Protein AF-A0A5D2RY63-F1 (afdb_monomer)

Secondary structure (DSSP, 8-state):
---EEEETTTEEEEEEEEEEEEEEEEEEEEEPPPPP----S-SS----SS-----TTPPPPEEEEEEEEEEEEEEEEE--GGGGGGGGSSS-----

Nearest PDB structures (foldseek):
  1uun-assembly1_A  TM=2.633E-01  e=4.352E+00  Mycolicibacterium smegmatis
  8rfj-assembly1_F  TM=2.418E-01  e=6.361E+00  Ectopseudomonas oleovorans
  8wjr-assembly1_A  TM=1.664E-01  e=2.463E+00  Salmonella enterica subsp. enterica serovar Typhimurium str. LT2
  8zds-assembly1_E  TM=1.774E-01  e=5.605E+00  Salmonella enterica subsp. enterica serovar Typhimurium

pLDDT: mean 75.54, std 19.12, range [43.06, 96.31]

Sequence (96 aa):
MNPILIIDKKVKLIGEYEETIGTCFVFSEDEASPVVHEETGPSEANLFSGKYILDPNQAPRKQVKPVARLQKILKFRLLLDEDVQVETNSQNNSIL

Organism: Gossypium mustelinum (NCBI:txid34275)

Structure (mmCIF, N/CA/C/O backbone):
data_AF-A0A5D2RY63-F1
#
_entry.id   AF-A0A5D2RY63-F1
#
loop_
_atom_site.group_PDB
_atom_site.id
_atom_site.type_symbol
_atom_site.label_atom_id
_atom_site.label_alt_id
_atom_site.label_comp_id
_atom_site.label_asym_id
_atom_site.label_entity_id
_atom_site.label_seq_id
_atom_site.pdbx_PDB_ins_code
_atom_site.Cartn_x
_atom_site.Cartn_y
_atom_site.Cartn_z
_atom_site.occupancy
_atom_site.B_iso_or_equiv
_atom_site.auth_seq_id
_atom_site.auth_comp_id
_atom_site.auth_asym_id
_atom_site.auth_atom_id
_atom_site.pdbx_PDB_model_num
ATOM 1 N N . MET A 1 1 ? -1.876 9.707 16.976 1.00 82.12 1 MET A N 1
ATOM 2 C CA . MET A 1 1 ? -3.261 9.491 16.510 1.00 82.12 1 MET A CA 1
ATOM 3 C C . MET A 1 1 ? -3.231 8.336 15.530 1.00 82.12 1 MET A C 1
ATOM 5 O O . MET A 1 1 ? -2.421 8.383 14.609 1.00 82.12 1 MET A O 1
ATOM 9 N N . ASN A 1 2 ? -4.051 7.312 15.758 1.00 92.81 2 ASN A N 1
ATOM 10 C CA . ASN A 1 2 ? -4.079 6.098 14.944 1.00 92.81 2 ASN A CA 1
ATOM 11 C C . ASN A 1 2 ? -5.160 6.233 13.860 1.00 92.81 2 ASN A C 1
ATOM 13 O O . ASN A 1 2 ? -6.313 6.502 14.203 1.00 92.81 2 ASN A O 1
ATOM 17 N N . PRO A 1 3 ? -4.828 6.122 12.561 1.00 95.44 3 PRO A N 1
ATOM 18 C CA . PRO A 1 3 ? -5.824 6.263 11.504 1.00 95.44 3 PRO A CA 1
ATOM 19 C C . PRO A 1 3 ? -6.813 5.094 11.514 1.00 95.44 3 PRO A C 1
ATOM 21 O O . PRO A 1 3 ? -6.434 3.946 11.739 1.00 95.44 3 PRO A O 1
ATOM 24 N N . ILE A 1 4 ? -8.076 5.383 11.199 1.00 94.75 4 ILE A N 1
ATOM 25 C CA . ILE A 1 4 ? -9.119 4.369 11.024 1.00 94.75 4 ILE A CA 1
ATOM 26 C C . ILE A 1 4 ? -9.401 4.189 9.534 1.00 94.75 4 ILE A C 1
ATOM 28 O O . ILE A 1 4 ? -9.747 5.146 8.841 1.00 94.75 4 ILE A O 1
ATOM 32 N N . LEU A 1 5 ? -9.280 2.956 9.045 1.00 96.00 5 LEU A N 1
ATOM 33 C CA . LEU A 1 5 ? -9.660 2.574 7.687 1.00 96.00 5 LEU A CA 1
ATOM 34 C C . LEU A 1 5 ? -11.014 1.864 7.722 1.00 96.00 5 LEU A C 1
ATOM 36 O O . LEU A 1 5 ? -11.200 0.903 8.466 1.00 96.00 5 LEU A O 1
ATOM 40 N N . ILE A 1 6 ? -11.959 2.334 6.907 1.00 95.69 6 ILE A N 1
ATOM 41 C CA . ILE A 1 6 ? -13.300 1.755 6.794 1.00 95.69 6 ILE A CA 1
ATOM 42 C C . ILE A 1 6 ? -13.479 1.199 5.381 1.00 95.69 6 ILE A C 1
ATOM 44 O O . ILE A 1 6 ? -13.489 1.960 4.415 1.00 95.69 6 ILE A O 1
ATOM 48 N N . ILE A 1 7 ? -13.652 -0.118 5.260 1.00 96.31 7 ILE A N 1
ATOM 49 C CA . ILE A 1 7 ? -13.847 -0.814 3.980 1.00 96.31 7 ILE A CA 1
ATOM 50 C C . ILE A 1 7 ? -15.314 -1.226 3.855 1.00 96.31 7 ILE A C 1
ATOM 52 O O . ILE A 1 7 ? -15.875 -1.855 4.757 1.00 96.31 7 ILE A O 1
ATOM 56 N N . ASP A 1 8 ? -15.944 -0.837 2.742 1.00 96.06 8 ASP A N 1
ATOM 57 C CA . AS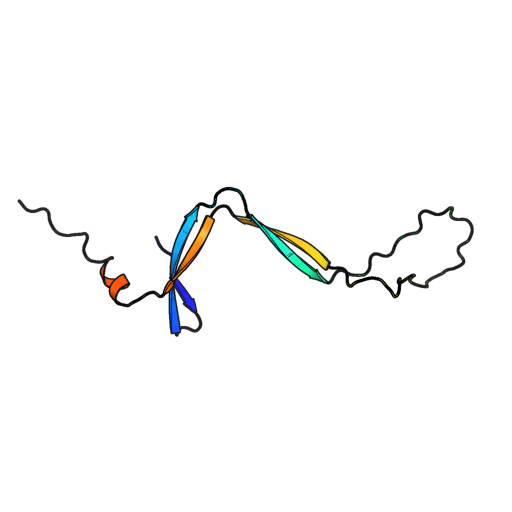P A 1 8 ? -17.352 -1.133 2.419 1.00 96.06 8 ASP A CA 1
ATOM 58 C C . ASP A 1 8 ? -18.346 -0.782 3.551 1.00 96.06 8 ASP A C 1
ATOM 60 O O . ASP A 1 8 ? -19.382 -1.416 3.716 1.00 96.06 8 ASP A O 1
ATOM 64 N N . LYS A 1 9 ? -18.014 0.202 4.405 1.00 93.31 9 LYS A N 1
ATOM 65 C CA . LYS A 1 9 ? -18.783 0.585 5.615 1.00 93.31 9 LYS A CA 1
ATOM 66 C C . LYS A 1 9 ? -19.019 -0.550 6.631 1.00 93.31 9 LYS A C 1
ATOM 68 O O . LYS A 1 9 ? -19.755 -0.344 7.592 1.00 93.31 9 LYS A O 1
ATOM 73 N N . LYS A 1 10 ? -18.401 -1.718 6.444 1.00 92.81 10 LYS A N 1
ATOM 74 C CA . LYS A 1 10 ? -18.614 -2.927 7.257 1.00 92.81 10 LYS A CA 1
ATOM 75 C C . LYS A 1 10 ? -17.403 -3.275 8.105 1.00 92.81 10 LYS A C 1
ATOM 77 O O . LYS A 1 10 ? -17.561 -3.661 9.255 1.00 92.81 10 LYS A O 1
ATOM 82 N N . VAL A 1 11 ? -16.202 -3.132 7.549 1.00 94.06 11 VAL A N 1
ATOM 83 C CA . VAL A 1 11 ? -14.957 -3.493 8.235 1.00 94.06 11 VAL A CA 1
ATOM 84 C C . VAL A 1 11 ? -14.258 -2.220 8.682 1.00 94.06 11 VAL A C 1
ATOM 86 O O . VAL A 1 11 ? -13.942 -1.368 7.851 1.00 94.06 11 VAL A O 1
ATOM 89 N N . LYS A 1 12 ? -14.017 -2.095 9.989 1.00 95.62 12 LYS A N 1
ATOM 90 C CA . LYS A 1 12 ? -13.208 -1.023 10.575 1.00 95.62 12 LYS A CA 1
ATOM 91 C C . LYS A 1 12 ? -11.867 -1.589 11.018 1.00 95.62 12 LYS A C 1
ATOM 93 O O . LYS A 1 12 ? -11.817 -2.586 11.732 1.00 95.62 12 LYS A O 1
ATOM 98 N N . LEU A 1 13 ? -10.789 -0.944 10.601 1.00 96.12 13 LEU A N 1
ATOM 99 C CA . LEU A 1 13 ? -9.426 -1.292 10.974 1.00 96.12 13 LEU A CA 1
ATOM 100 C C . LEU A 1 13 ? -8.775 -0.093 11.654 1.00 96.12 13 LEU A C 1
ATOM 102 O O . LEU A 1 13 ? -8.950 1.037 11.197 1.00 96.12 13 LEU A O 1
ATOM 106 N N . ILE A 1 14 ? -7.998 -0.344 12.701 1.00 96.06 14 ILE A N 1
ATOM 107 C CA . ILE A 1 14 ? -7.145 0.663 13.330 1.00 96.06 14 ILE A CA 1
ATOM 108 C C . ILE A 1 14 ? -5.711 0.466 12.861 1.00 96.0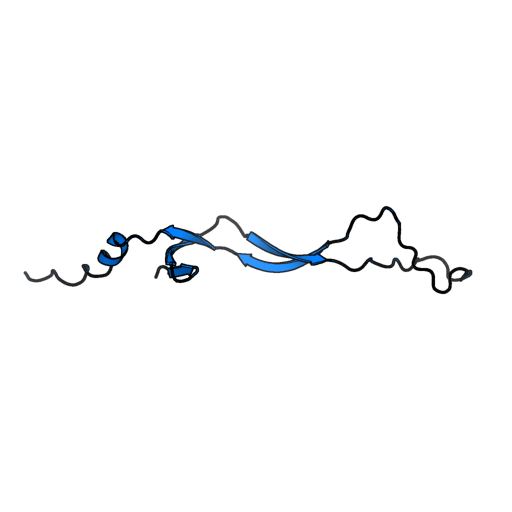6 14 ILE A C 1
ATOM 110 O O . ILE A 1 14 ? -5.184 -0.649 12.868 1.00 96.06 14 ILE A O 1
ATOM 114 N N . GLY A 1 15 ? -5.122 1.552 12.376 1.00 96.12 15 GLY A N 1
ATOM 115 C CA . GLY A 1 15 ? -3.768 1.596 11.861 1.00 96.12 15 GLY A CA 1
ATOM 116 C C . GLY A 1 15 ? -2.778 2.098 12.903 1.00 96.12 15 GLY A C 1
ATOM 117 O O . GLY A 1 15 ? -3.065 3.038 13.639 1.00 96.12 15 GLY A O 1
ATOM 118 N N . GLU A 1 16 ? -1.585 1.524 12.910 1.00 95.38 16 GLU A N 1
ATOM 119 C CA . GLU A 1 16 ? -0.437 1.997 13.674 1.00 95.38 16 GLU A CA 1
ATOM 120 C C . GLU A 1 16 ? 0.755 2.188 12.734 1.00 95.38 16 GLU A C 1
ATOM 122 O O . GLU A 1 16 ? 1.064 1.322 11.909 1.00 95.38 16 GLU A O 1
ATOM 127 N N . TYR A 1 17 ? 1.393 3.357 12.814 1.00 93.69 17 TYR A N 1
ATOM 128 C CA . TYR A 1 17 ? 2.585 3.637 12.023 1.00 93.69 17 TYR A CA 1
ATOM 129 C C . TYR A 1 17 ? 3.811 3.012 12.681 1.00 93.69 17 TYR A C 1
ATOM 131 O O . TYR A 1 17 ? 4.123 3.324 13.825 1.00 93.69 17 TYR A O 1
ATOM 139 N N . GLU A 1 18 ? 4.553 2.218 11.918 1.00 92.94 18 GLU A N 1
ATOM 140 C CA . GLU A 1 18 ? 5.815 1.617 12.341 1.00 92.94 18 GLU A CA 1
ATOM 141 C C . GLU A 1 18 ? 6.954 2.116 11.450 1.00 92.94 18 GLU A C 1
ATOM 143 O O . GLU A 1 18 ? 6.841 2.127 10.219 1.00 92.94 18 GLU A O 1
ATOM 148 N N . GLU A 1 19 ? 8.046 2.557 12.074 1.00 92.31 19 GLU A N 1
ATOM 149 C CA . GLU A 1 19 ? 9.255 2.968 11.360 1.00 92.31 19 GLU A CA 1
ATOM 150 C C . GLU A 1 19 ? 9.932 1.745 10.738 1.00 92.31 19 GLU A C 1
ATOM 152 O O . GLU A 1 19 ? 10.096 0.711 11.385 1.00 92.31 19 GLU A O 1
ATOM 157 N N . THR A 1 20 ? 10.344 1.860 9.479 1.00 89.94 20 THR A N 1
ATOM 158 C CA . THR A 1 20 ? 11.062 0.784 8.792 1.00 89.94 20 THR A CA 1
ATOM 159 C C . THR A 1 20 ? 12.565 0.990 8.875 1.00 89.94 20 THR A C 1
ATOM 161 O O . THR A 1 20 ? 13.067 2.111 8.793 1.00 89.94 20 THR A O 1
ATOM 164 N N . ILE A 1 21 ? 13.313 -0.108 8.985 1.00 93.19 21 ILE A N 1
ATOM 165 C CA . ILE A 1 21 ? 14.760 -0.062 8.782 1.00 93.19 21 ILE A CA 1
ATOM 166 C C . ILE A 1 21 ? 15.014 0.005 7.275 1.00 93.19 21 ILE A C 1
ATOM 168 O O . ILE A 1 21 ? 14.718 -0.936 6.539 1.00 93.19 21 ILE A O 1
ATOM 172 N N . GLY A 1 22 ? 15.586 1.120 6.825 1.00 91.31 22 GLY A N 1
ATOM 173 C CA . GLY A 1 22 ? 15.942 1.344 5.428 1.00 91.31 22 GLY A CA 1
ATOM 174 C C . GLY A 1 22 ? 14.958 2.254 4.697 1.00 91.31 22 GLY A C 1
ATOM 175 O O . GLY A 1 22 ? 14.438 3.225 5.240 1.00 91.31 22 GLY A O 1
ATOM 176 N N . THR A 1 23 ? 14.789 2.029 3.400 1.00 91.81 23 THR A N 1
ATOM 177 C CA . THR A 1 23 ? 13.913 2.840 2.553 1.00 91.81 23 THR A CA 1
ATOM 178 C C . THR A 1 23 ? 13.282 1.939 1.505 1.00 91.81 23 THR A C 1
ATOM 180 O O . THR A 1 23 ? 13.992 1.270 0.758 1.00 91.81 23 THR A O 1
ATOM 183 N N . CYS A 1 24 ? 11.953 1.956 1.424 1.00 92.06 24 CYS A N 1
ATOM 184 C CA . CYS A 1 24 ? 11.221 1.247 0.383 1.00 92.06 24 CYS A CA 1
ATOM 185 C C . CYS A 1 24 ? 10.957 2.188 -0.798 1.00 92.06 24 CYS A C 1
ATOM 187 O O . CYS A 1 24 ? 10.379 3.262 -0.622 1.00 92.06 24 CYS A O 1
ATOM 189 N N . PHE A 1 25 ? 11.352 1.781 -2.004 1.00 94.06 25 PHE A N 1
ATOM 190 C CA . PHE A 1 25 ? 11.019 2.479 -3.245 1.00 94.06 25 PHE A CA 1
ATOM 191 C C . PHE A 1 25 ? 9.870 1.751 -3.935 1.00 94.06 25 PHE A C 1
ATOM 193 O O . PHE A 1 25 ? 9.956 0.553 -4.190 1.00 94.06 25 PHE A O 1
ATOM 200 N N . VAL A 1 26 ? 8.790 2.474 -4.213 1.00 94.50 26 VAL A N 1
ATOM 201 C CA . VAL A 1 26 ? 7.587 1.930 -4.847 1.00 94.50 26 VAL A CA 1
ATOM 202 C C . VAL A 1 26 ? 7.559 2.379 -6.298 1.00 94.50 26 VAL A C 1
ATOM 204 O O . VAL A 1 26 ? 7.708 3.571 -6.576 1.00 94.50 26 VAL A O 1
ATOM 207 N N . PHE A 1 27 ? 7.336 1.433 -7.204 1.00 95.00 27 PHE A N 1
ATOM 208 C CA . PHE A 1 27 ? 7.196 1.677 -8.633 1.00 95.00 27 PHE A CA 1
ATOM 209 C C . PHE A 1 27 ? 5.844 1.147 -9.114 1.00 95.00 27 PHE A C 1
ATOM 211 O O . PHE A 1 27 ? 5.408 0.088 -8.663 1.00 95.00 27 PHE A O 1
ATOM 218 N N . SER A 1 28 ? 5.186 1.873 -10.015 1.00 94.12 28 SER A N 1
ATOM 219 C CA . SER A 1 28 ? 4.031 1.373 -10.759 1.00 94.12 28 SER A CA 1
ATOM 220 C C . SER A 1 28 ? 4.506 0.726 -12.047 1.00 94.12 28 SER A C 1
ATOM 222 O O . SER A 1 28 ? 5.524 1.132 -12.605 1.00 94.12 28 SER A O 1
ATOM 224 N N . GLU A 1 29 ? 3.757 -0.257 -12.522 1.00 91.94 29 GLU A N 1
ATOM 225 C CA . GLU A 1 29 ? 4.027 -0.972 -13.760 1.00 91.94 29 GLU A CA 1
ATOM 226 C C . GLU A 1 29 ? 2.977 -0.588 -14.804 1.00 91.94 29 GLU A C 1
ATOM 228 O O . GLU A 1 29 ? 1.784 -0.656 -14.519 1.00 91.94 29 GLU A O 1
ATOM 233 N N . ASP A 1 30 ? 3.433 -0.201 -15.992 1.00 86.69 30 ASP A N 1
ATOM 234 C CA . ASP A 1 30 ? 2.604 0.076 -17.160 1.00 86.69 30 ASP A CA 1
ATOM 235 C C . ASP A 1 30 ? 3.068 -0.794 -18.341 1.00 86.69 30 ASP A C 1
ATOM 237 O O . ASP A 1 30 ? 4.261 -1.090 -18.496 1.00 86.69 30 ASP A O 1
ATOM 241 N N . GLU A 1 31 ? 2.134 -1.154 -19.222 1.00 80.81 31 GLU A N 1
ATOM 242 C CA . GLU A 1 31 ? 2.461 -1.786 -20.502 1.00 80.81 31 GLU A CA 1
ATOM 243 C C . GLU A 1 31 ? 3.274 -0.810 -21.361 1.00 80.81 31 GLU A C 1
ATOM 245 O O . GLU A 1 31 ? 2.847 0.317 -21.634 1.00 80.81 31 GLU A O 1
ATOM 250 N N . ALA A 1 32 ? 4.466 -1.226 -21.785 1.00 73.31 32 ALA A N 1
ATOM 251 C CA . ALA A 1 32 ? 5.326 -0.389 -22.606 1.00 73.31 32 ALA A CA 1
ATOM 252 C C . ALA A 1 32 ? 5.087 -0.666 -24.088 1.00 73.31 32 ALA A C 1
ATOM 254 O O . ALA A 1 32 ? 5.047 -1.812 -24.539 1.00 73.31 32 ALA A O 1
ATOM 255 N N . SER A 1 33 ? 4.999 0.407 -24.874 1.00 68.88 33 SER A N 1
ATOM 256 C CA . SER A 1 33 ? 5.018 0.289 -26.330 1.00 68.88 33 SER A CA 1
ATOM 257 C C . SER A 1 33 ? 6.337 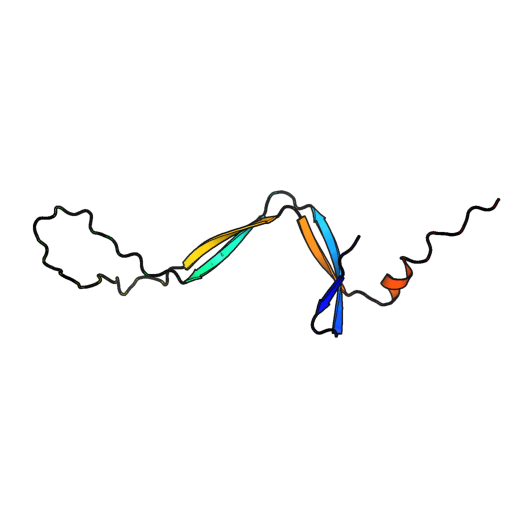-0.350 -26.791 1.00 68.88 33 SER A C 1
ATOM 259 O O . SER A 1 33 ? 7.382 -0.117 -26.172 1.00 68.88 33 SER A O 1
ATOM 261 N N . PRO A 1 34 ? 6.337 -1.134 -27.882 1.00 61.88 34 PRO A N 1
ATOM 262 C CA . PRO A 1 34 ? 7.565 -1.696 -28.418 1.00 61.88 34 PRO A CA 1
ATOM 263 C C . PRO A 1 34 ? 8.575 -0.584 -28.760 1.00 61.88 34 PRO A C 1
ATOM 265 O O . PRO A 1 34 ? 8.288 0.267 -29.596 1.00 61.88 34 PRO A O 1
ATOM 268 N N . VAL A 1 35 ? 9.761 -0.575 -28.133 1.00 61.91 35 VAL A N 1
ATOM 269 C CA . VAL A 1 35 ? 10.899 0.255 -28.571 1.00 61.91 35 VAL A CA 1
ATOM 270 C C . VAL A 1 35 ? 11.251 -0.127 -30.003 1.00 61.91 35 VAL A C 1
ATOM 272 O O . VAL A 1 35 ? 11.640 -1.269 -30.273 1.00 61.91 35 VAL A O 1
ATOM 275 N N . VAL A 1 36 ? 11.096 0.840 -30.898 1.00 59.16 36 VAL A N 1
ATOM 276 C CA . VAL A 1 36 ? 11.635 0.807 -32.252 1.00 59.16 36 VAL A CA 1
ATOM 277 C C . VAL A 1 36 ? 13.121 1.107 -32.118 1.00 59.16 36 VAL A C 1
ATOM 279 O O . VAL A 1 36 ? 13.496 2.172 -31.633 1.00 59.16 36 VAL A O 1
ATOM 282 N N . HIS A 1 37 ? 13.968 0.149 -32.474 1.00 57.25 37 HIS A N 1
ATOM 283 C CA . HIS A 1 37 ? 15.385 0.435 -32.634 1.00 57.25 37 HIS A CA 1
ATOM 284 C C . HIS A 1 37 ? 15.535 1.237 -33.929 1.00 57.25 37 HIS A C 1
ATOM 286 O O . HIS A 1 37 ? 15.259 0.708 -35.004 1.00 57.25 37 HIS A O 1
ATOM 292 N N . GLU A 1 38 ? 15.933 2.507 -33.839 1.00 56.50 38 GLU A N 1
ATOM 293 C CA . GLU A 1 38 ? 16.578 3.152 -34.982 1.00 56.50 38 GLU A CA 1
ATOM 294 C C . GLU A 1 38 ? 17.923 2.448 -35.167 1.00 56.50 38 GLU A C 1
ATOM 296 O O . GLU A 1 38 ? 18.753 2.427 -34.255 1.00 56.50 38 GLU A O 1
ATOM 301 N N . GLU A 1 39 ? 18.112 1.785 -36.308 1.00 51.94 39 GLU A N 1
ATOM 302 C CA . GLU A 1 39 ? 19.413 1.220 -36.648 1.00 51.94 39 GLU A CA 1
ATOM 303 C C . GLU A 1 39 ? 20.430 2.356 -36.764 1.00 51.94 39 GLU A C 1
ATOM 305 O O . GLU A 1 39 ? 20.383 3.164 -37.689 1.00 51.94 39 GLU A O 1
ATOM 310 N N . THR A 1 40 ? 21.408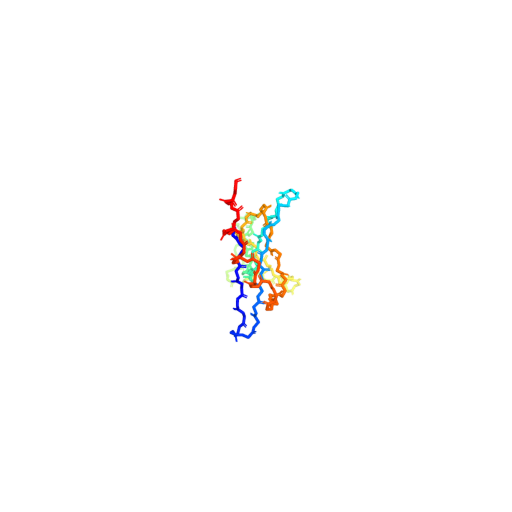 2.385 -35.861 1.00 54.69 40 THR A N 1
ATOM 311 C CA . THR A 1 40 ? 22.647 3.138 -36.067 1.00 54.69 40 THR A CA 1
ATOM 312 C C . THR A 1 40 ? 23.531 2.361 -37.052 1.00 54.69 40 THR A C 1
ATOM 314 O O . THR A 1 40 ? 24.545 1.779 -36.673 1.00 54.69 40 THR A O 1
ATOM 317 N N . GLY A 1 41 ? 23.113 2.298 -38.317 1.00 59.38 41 GLY A N 1
ATOM 318 C CA . GLY A 1 41 ? 23.879 1.766 -39.447 1.00 59.38 41 GLY A CA 1
ATOM 319 C C . GLY A 1 41 ? 24.108 2.853 -40.508 1.00 59.38 41 GLY A C 1
ATOM 320 O O . GLY A 1 41 ? 23.317 3.794 -40.586 1.00 59.38 41 GLY A O 1
ATOM 321 N N . PRO A 1 42 ? 25.191 2.793 -41.309 1.00 53.94 42 PRO A N 1
ATOM 322 C CA . PRO A 1 42 ? 25.495 3.834 -42.287 1.00 53.94 42 PRO A CA 1
ATOM 323 C C . PRO A 1 42 ? 24.347 3.987 -43.297 1.00 53.94 42 PRO A C 1
ATOM 325 O O . PRO A 1 42 ? 23.897 3.020 -43.903 1.00 53.94 42 PRO A O 1
ATOM 328 N N . SER A 1 43 ? 23.897 5.234 -43.453 1.00 55.69 43 SER A N 1
ATOM 329 C CA . SER A 1 43 ? 22.660 5.706 -44.101 1.00 55.69 43 SER A CA 1
ATOM 330 C C . SER A 1 43 ? 22.485 5.386 -45.603 1.00 55.69 43 SER A C 1
ATOM 332 O O . SER A 1 43 ? 21.587 5.934 -46.246 1.00 55.69 43 SER A O 1
ATOM 334 N N . GLU A 1 44 ? 23.296 4.523 -46.206 1.00 55.56 44 GLU A N 1
ATOM 335 C CA . GLU A 1 44 ? 23.344 4.340 -47.663 1.00 55.56 44 GLU A CA 1
ATOM 336 C C . GLU A 1 44 ? 22.765 2.996 -48.132 1.00 55.56 44 GLU A C 1
ATOM 338 O O . GLU A 1 44 ? 23.350 2.318 -48.965 1.00 55.56 44 GLU A O 1
ATOM 343 N N . ALA A 1 45 ? 21.598 2.602 -47.612 1.00 51.22 45 ALA A N 1
ATOM 344 C CA . ALA A 1 45 ? 20.652 1.711 -48.302 1.00 51.22 45 ALA A CA 1
ATOM 345 C C . ALA A 1 45 ? 19.318 1.651 -47.537 1.00 51.22 45 ALA A C 1
ATOM 347 O O . ALA A 1 45 ? 19.032 0.700 -46.813 1.00 51.22 45 ALA A O 1
ATOM 348 N N . ASN A 1 46 ? 18.463 2.662 -47.709 1.00 50.56 46 ASN A N 1
ATOM 349 C CA . ASN A 1 46 ? 17.067 2.595 -47.269 1.00 50.56 46 ASN A CA 1
ATOM 350 C C . ASN A 1 46 ? 16.297 1.550 -48.106 1.00 50.56 46 ASN A C 1
ATOM 352 O O . ASN A 1 46 ? 15.646 1.910 -49.084 1.00 50.56 46 ASN A O 1
ATOM 356 N N . LEU A 1 47 ? 16.361 0.261 -47.747 1.00 49.66 47 LEU A N 1
ATOM 357 C CA . LEU A 1 47 ? 15.518 -0.781 -48.363 1.00 49.66 47 LEU A CA 1
ATOM 358 C C . LEU A 1 47 ? 14.207 -1.033 -47.596 1.00 49.66 47 LEU A C 1
ATOM 360 O O . LEU A 1 47 ? 13.327 -1.735 -48.085 1.00 49.66 47 LEU A O 1
ATOM 364 N N . PHE A 1 48 ? 14.019 -0.427 -46.424 1.00 47.12 48 PHE A N 1
ATOM 365 C CA . PHE A 1 48 ? 12.833 -0.666 -45.600 1.00 47.12 48 PHE A CA 1
ATOM 366 C C . PHE A 1 48 ? 12.124 0.635 -45.242 1.00 47.12 48 PHE A C 1
ATOM 368 O O . PHE A 1 48 ? 12.005 1.021 -44.083 1.00 47.12 48 PHE A O 1
ATOM 375 N N . SER A 1 49 ? 11.583 1.298 -46.265 1.00 47.56 49 SER A N 1
ATOM 376 C CA . SER A 1 49 ? 10.536 2.297 -46.079 1.00 47.56 49 SER A CA 1
ATOM 377 C C . SER A 1 49 ? 9.310 1.637 -45.427 1.00 47.56 49 SER A C 1
ATOM 379 O O . SER A 1 49 ? 8.486 1.018 -46.102 1.00 47.56 49 SER A O 1
ATOM 381 N N . GLY A 1 50 ? 9.192 1.753 -44.104 1.00 50.19 50 GLY A N 1
ATOM 382 C CA . GLY A 1 50 ? 7.919 1.601 -43.395 1.00 50.19 50 GLY A CA 1
ATOM 383 C C . GLY A 1 50 ? 7.547 0.210 -42.876 1.00 50.19 50 GLY A C 1
ATOM 384 O O . GLY A 1 50 ? 6.382 0.0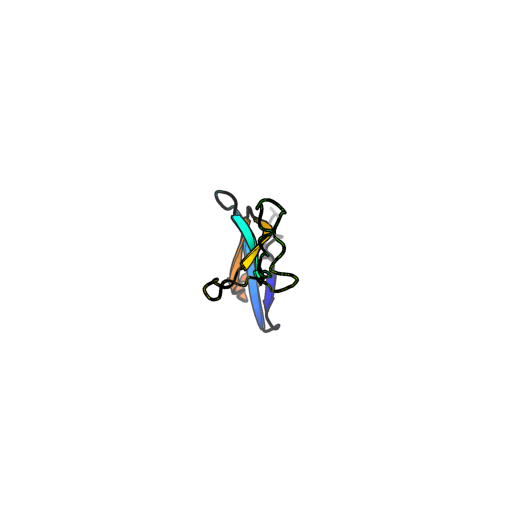07 -42.539 1.00 50.19 50 GLY A O 1
ATOM 385 N N . LYS A 1 51 ? 8.477 -0.748 -42.762 1.00 52.59 51 LYS A N 1
ATOM 386 C CA . LYS A 1 51 ? 8.178 -2.034 -42.107 1.00 52.59 51 LYS A CA 1
ATOM 387 C C . LYS A 1 51 ? 8.822 -2.095 -40.726 1.00 52.59 51 LYS A C 1
ATOM 389 O O . LYS A 1 51 ? 10.019 -2.315 -40.603 1.00 52.59 51 LYS A O 1
ATOM 394 N N . TYR A 1 52 ? 7.996 -1.888 -39.700 1.00 54.56 52 TYR A N 1
ATOM 395 C CA . TYR A 1 52 ? 8.326 -2.120 -38.295 1.00 54.56 52 TYR A CA 1
ATOM 396 C C . TYR A 1 52 ? 9.039 -3.471 -38.139 1.00 54.56 52 TYR A C 1
ATOM 398 O O . TYR A 1 52 ? 8.434 -4.518 -38.379 1.00 54.56 52 TYR A O 1
ATOM 406 N N . ILE A 1 53 ? 10.315 -3.459 -37.745 1.00 59.09 53 ILE A N 1
ATOM 407 C CA . ILE A 1 53 ? 11.046 -4.678 -37.382 1.00 59.09 53 ILE A CA 1
ATOM 408 C C . ILE A 1 53 ? 10.626 -5.026 -35.952 1.00 59.09 53 ILE A C 1
ATOM 410 O O . ILE A 1 53 ? 11.280 -4.670 -34.975 1.00 59.09 53 ILE A O 1
ATOM 414 N N . LEU A 1 54 ? 9.452 -5.639 -35.821 1.00 56.88 54 LEU A N 1
ATOM 415 C CA . LEU A 1 54 ? 9.022 -6.267 -34.578 1.00 56.88 54 LEU A CA 1
ATOM 416 C C . LEU A 1 54 ? 9.692 -7.640 -34.513 1.00 56.88 54 LEU A C 1
ATOM 418 O O . LEU A 1 54 ? 9.421 -8.485 -35.363 1.00 56.88 54 LEU A O 1
ATOM 422 N N . ASP A 1 55 ? 10.569 -7.858 -33.531 1.00 63.38 55 ASP A N 1
ATOM 423 C CA . ASP A 1 55 ? 11.058 -9.202 -33.222 1.00 63.38 55 ASP A CA 1
ATOM 424 C C . ASP A 1 55 ? 9.867 -10.046 -32.721 1.00 63.38 55 ASP A C 1
ATOM 426 O O . ASP A 1 55 ? 9.293 -9.721 -31.676 1.00 63.38 55 ASP A O 1
ATOM 430 N N . PRO A 1 56 ? 9.463 -11.115 -33.437 1.00 64.06 56 PRO A N 1
ATOM 431 C CA . PRO A 1 56 ? 8.334 -11.958 -33.043 1.00 64.06 56 PRO A CA 1
ATOM 432 C C . PRO A 1 56 ? 8.549 -12.670 -31.703 1.00 64.06 56 PRO A C 1
ATOM 434 O O . PRO A 1 56 ? 7.580 -13.109 -31.089 1.00 64.06 56 PRO A O 1
ATOM 437 N N . ASN A 1 57 ? 9.803 -12.798 -31.253 1.00 69.62 57 ASN A N 1
ATOM 438 C CA . ASN A 1 57 ? 10.167 -13.449 -29.994 1.00 69.62 57 ASN A CA 1
ATOM 439 C C . ASN A 1 57 ? 10.284 -12.463 -28.828 1.00 69.62 57 ASN A C 1
ATOM 441 O O . ASN A 1 57 ? 10.703 -12.840 -27.730 1.00 69.62 57 ASN A O 1
ATOM 445 N N . GLN A 1 58 ? 9.945 -11.193 -29.043 1.00 66.75 58 GLN A N 1
ATOM 446 C CA . GLN A 1 58 ? 10.098 -10.189 -28.014 1.00 66.75 58 GLN A CA 1
ATOM 447 C C . GLN A 1 58 ? 9.070 -10.380 -26.899 1.00 66.75 58 GLN A C 1
ATOM 449 O O . GLN A 1 58 ? 7.862 -10.263 -27.111 1.00 66.75 58 GLN A O 1
ATOM 454 N N . ALA A 1 59 ? 9.563 -10.641 -25.688 1.00 67.62 59 ALA A N 1
ATOM 455 C CA . ALA A 1 59 ? 8.720 -10.692 -24.505 1.00 67.62 59 ALA A CA 1
ATOM 456 C C . ALA A 1 59 ? 7.976 -9.352 -24.313 1.00 67.62 59 ALA A C 1
ATOM 458 O O . ALA A 1 59 ? 8.558 -8.291 -24.582 1.00 67.62 59 ALA A O 1
ATOM 459 N N . PRO A 1 60 ? 6.716 -9.375 -23.831 1.00 70.81 60 PRO A N 1
ATOM 460 C CA . PRO A 1 60 ? 5.979 -8.167 -23.481 1.00 70.81 60 PRO A CA 1
ATOM 461 C C . PRO A 1 60 ? 6.821 -7.272 -22.575 1.00 70.81 60 PRO A C 1
ATOM 463 O O . PRO A 1 60 ? 7.376 -7.715 -21.565 1.00 70.81 60 PRO A O 1
ATOM 466 N N . ARG A 1 61 ? 6.962 -6.012 -22.980 1.00 74.12 61 ARG A N 1
ATOM 467 C CA . ARG A 1 61 ? 7.826 -5.050 -22.306 1.00 74.12 61 ARG A CA 1
ATOM 468 C C . ARG A 1 61 ? 6.994 -4.305 -21.277 1.00 74.12 61 ARG A C 1
ATOM 470 O O . ARG A 1 61 ? 5.927 -3.794 -21.600 1.00 74.12 61 ARG A O 1
ATOM 477 N N . LYS A 1 62 ? 7.517 -4.187 -20.065 1.00 82.50 62 LYS A N 1
ATOM 478 C CA . LYS A 1 62 ? 6.890 -3.428 -18.982 1.00 82.50 62 LYS A CA 1
ATOM 479 C C . LYS A 1 62 ? 7.749 -2.211 -18.681 1.00 82.50 62 LYS A C 1
ATOM 481 O O . LYS A 1 62 ? 8.970 -2.330 -18.572 1.00 82.50 62 LYS A O 1
ATOM 486 N N . GLN A 1 63 ? 7.131 -1.039 -18.586 1.00 85.38 63 GLN A N 1
ATOM 487 C CA . GLN A 1 63 ? 7.794 0.173 -18.118 1.00 85.38 63 GLN A CA 1
ATOM 488 C C . GLN A 1 63 ? 7.394 0.386 -16.668 1.00 85.38 63 GLN A C 1
ATOM 490 O O . GLN A 1 63 ? 6.220 0.304 -16.322 1.00 85.38 63 GLN A O 1
ATOM 495 N N . VAL A 1 64 ? 8.375 0.687 -15.822 1.00 89.75 64 VAL A N 1
ATOM 496 C CA . VAL A 1 64 ? 8.113 1.041 -14.430 1.00 89.75 64 VAL A CA 1
ATOM 497 C C . VAL A 1 64 ? 8.301 2.537 -14.210 1.00 89.75 64 VAL A C 1
ATOM 499 O O . VAL A 1 64 ? 9.220 3.140 -14.768 1.00 89.75 64 VAL A O 1
ATOM 502 N N . LYS A 1 65 ? 7.434 3.148 -13.401 1.00 92.88 65 LYS A N 1
ATOM 503 C CA . LYS A 1 65 ? 7.511 4.567 -13.026 1.00 92.88 65 LYS A CA 1
ATOM 504 C C . LYS A 1 65 ? 7.649 4.695 -11.513 1.00 92.88 65 LYS A C 1
ATOM 506 O O . LYS A 1 65 ? 6.945 3.993 -10.790 1.00 92.88 65 LYS A O 1
ATOM 511 N N . PRO A 1 66 ? 8.541 5.558 -11.003 1.00 93.12 66 PRO A N 1
ATOM 512 C CA . PRO A 1 66 ? 8.655 5.771 -9.567 1.00 93.12 66 PRO A CA 1
ATOM 513 C C . PRO A 1 66 ? 7.374 6.422 -9.036 1.00 93.12 66 PRO A C 1
ATOM 515 O O . PRO A 1 66 ? 6.896 7.407 -9.591 1.00 93.12 66 PRO A O 1
ATOM 518 N N . VAL A 1 67 ? 6.835 5.874 -7.949 1.00 95.44 67 VAL A N 1
ATOM 519 C CA . VAL A 1 67 ? 5.605 6.355 -7.302 1.00 95.44 67 VAL A CA 1
ATOM 520 C C . VAL A 1 67 ? 5.930 7.044 -5.986 1.00 95.44 67 VAL A C 1
ATOM 522 O O . VAL A 1 67 ? 5.474 8.157 -5.739 1.00 95.44 67 VAL A O 1
ATOM 525 N N . ALA A 1 68 ? 6.711 6.389 -5.123 1.00 94.38 68 ALA A N 1
ATOM 526 C CA . ALA A 1 68 ? 6.969 6.893 -3.781 1.00 94.38 68 ALA A CA 1
ATOM 527 C C . ALA A 1 68 ? 8.248 6.324 -3.162 1.00 94.38 68 ALA A C 1
ATOM 529 O O . ALA A 1 68 ? 8.756 5.272 -3.554 1.00 94.38 68 ALA A O 1
ATOM 530 N N . ARG A 1 69 ? 8.716 7.017 -2.123 1.00 94.12 69 ARG A N 1
ATOM 531 C CA . ARG A 1 69 ? 9.750 6.566 -1.194 1.00 94.12 69 ARG A CA 1
ATOM 532 C C . ARG A 1 69 ? 9.138 6.499 0.205 1.00 94.12 69 ARG A C 1
ATOM 534 O O . ARG A 1 69 ? 8.703 7.523 0.722 1.00 94.12 69 ARG A O 1
ATOM 541 N N . LEU A 1 70 ? 9.102 5.317 0.810 1.00 91.56 70 LEU A N 1
ATOM 542 C CA . LEU A 1 70 ? 8.465 5.072 2.105 1.00 91.56 70 LEU A CA 1
ATOM 543 C C . LEU A 1 70 ? 9.515 4.795 3.186 1.00 91.56 70 LEU A C 1
ATOM 545 O O . LEU A 1 70 ? 10.485 4.071 2.953 1.00 91.56 70 LEU A O 1
ATOM 549 N N . GLN A 1 71 ? 9.292 5.379 4.362 1.00 90.62 71 GLN A N 1
ATOM 550 C CA . GLN A 1 71 ? 10.110 5.190 5.573 1.00 90.62 71 GLN A CA 1
ATOM 551 C C . GLN A 1 71 ? 9.298 4.597 6.732 1.00 90.62 71 GLN A C 1
ATOM 553 O O . GLN A 1 71 ? 9.853 3.980 7.634 1.00 90.62 71 GLN A O 1
ATOM 558 N N . LYS A 1 72 ? 7.969 4.708 6.664 1.00 91.06 72 LYS A N 1
ATOM 559 C CA . LYS A 1 72 ? 7.032 4.113 7.612 1.00 91.06 72 LYS A CA 1
ATOM 560 C C . LYS A 1 72 ? 6.072 3.199 6.879 1.00 91.06 72 LYS A C 1
ATOM 562 O O . LYS A 1 72 ? 5.706 3.469 5.733 1.00 91.06 72 LYS A O 1
ATOM 567 N N . ILE A 1 73 ? 5.628 2.164 7.571 1.00 91.75 73 ILE A N 1
ATOM 568 C CA . ILE A 1 73 ? 4.496 1.339 7.160 1.00 91.75 73 ILE A CA 1
ATOM 569 C C . ILE A 1 73 ? 3.321 1.609 8.086 1.00 91.75 73 ILE A C 1
ATOM 571 O O . ILE A 1 73 ? 3.503 1.955 9.250 1.00 91.75 73 ILE A O 1
ATOM 575 N N . LEU A 1 74 ? 2.112 1.463 7.555 1.00 94.50 74 LEU A N 1
ATOM 576 C CA . LEU A 1 74 ? 0.891 1.534 8.341 1.00 94.50 74 LEU A CA 1
ATOM 577 C C . LEU A 1 74 ? 0.350 0.114 8.512 1.00 94.50 74 LEU A C 1
ATOM 579 O O . LEU A 1 74 ? -0.119 -0.489 7.546 1.00 94.50 74 LEU A O 1
ATOM 583 N N . LYS A 1 75 ? 0.467 -0.436 9.722 1.00 95.19 75 LYS A N 1
ATOM 584 C CA . LYS A 1 75 ? -0.022 -1.777 10.059 1.00 95.19 75 LYS A CA 1
ATOM 585 C C . LYS A 1 75 ? -1.444 -1.682 10.573 1.00 95.19 75 LYS A C 1
ATOM 587 O O . LYS A 1 75 ? -1.717 -0.924 11.494 1.00 95.19 75 LYS A O 1
ATOM 592 N N . PHE A 1 76 ? -2.338 -2.465 9.987 1.00 96.31 76 PHE A N 1
ATOM 593 C CA . PHE A 1 76 ? -3.739 -2.485 10.376 1.00 96.31 76 PHE A CA 1
ATOM 594 C C . PHE A 1 76 ? -4.069 -3.734 11.180 1.00 96.31 76 PHE A C 1
ATOM 596 O O . PHE A 1 76 ? -3.658 -4.839 10.826 1.00 96.31 76 PHE A O 1
ATOM 603 N N . ARG A 1 77 ? -4.887 -3.553 12.213 1.00 95.00 77 ARG A N 1
ATOM 604 C CA . ARG A 1 77 ? -5.586 -4.632 12.916 1.00 95.00 77 ARG A CA 1
ATOM 605 C C . ARG A 1 77 ? -7.086 -4.355 12.924 1.00 95.00 77 ARG A C 1
ATOM 607 O O . ARG A 1 77 ? -7.504 -3.210 12.744 1.00 95.00 77 ARG A O 1
ATOM 614 N N . LEU A 1 78 ? -7.895 -5.397 13.117 1.00 95.00 78 LEU A N 1
ATOM 615 C CA . LEU A 1 78 ? -9.341 -5.232 13.265 1.00 95.00 78 LEU A CA 1
ATOM 616 C C . LEU A 1 78 ? -9.623 -4.348 14.482 1.00 95.00 78 LEU A C 1
ATOM 618 O O . LEU A 1 78 ? -9.035 -4.561 15.544 1.00 95.00 78 LEU A O 1
ATOM 622 N N . LEU A 1 79 ? -10.477 -3.343 14.299 1.00 93.56 79 LEU A N 1
ATOM 623 C CA . LEU A 1 79 ? -10.956 -2.521 15.400 1.00 93.56 79 LEU A CA 1
ATOM 624 C C . LEU A 1 79 ? -12.114 -3.266 16.070 1.00 93.56 79 LEU A C 1
ATOM 626 O O . LEU A 1 79 ? -13.143 -3.491 15.430 1.00 93.56 79 LEU A O 1
ATOM 630 N N . LEU A 1 80 ? -11.925 -3.660 17.327 1.00 88.12 80 LEU A N 1
ATOM 631 C CA . LEU A 1 80 ? -12.955 -4.298 18.144 1.00 88.12 80 LEU A CA 1
ATOM 632 C C . LEU A 1 80 ? -13.644 -3.245 19.019 1.00 88.12 80 LEU A C 1
ATOM 634 O O . LEU A 1 80 ? -13.067 -2.200 19.313 1.00 88.12 80 LEU A O 1
ATOM 638 N N . ASP A 1 81 ? -14.868 -3.515 19.469 1.00 77.56 81 ASP A N 1
ATOM 639 C CA . ASP A 1 81 ? -15.630 -2.557 20.286 1.00 77.56 81 ASP A CA 1
ATOM 640 C C . ASP A 1 81 ? -14.933 -2.211 21.621 1.00 77.56 81 ASP A C 1
ATOM 642 O O . ASP A 1 81 ? -15.124 -1.120 22.157 1.00 77.56 81 ASP A O 1
ATOM 646 N N . GLU A 1 82 ? -14.070 -3.095 22.132 1.00 71.50 82 GLU A N 1
ATOM 647 C CA . GLU A 1 82 ? -13.262 -2.859 23.338 1.00 71.50 82 GLU A CA 1
ATOM 648 C C . GLU A 1 82 ? -12.186 -1.776 23.138 1.00 71.50 82 GLU A C 1
ATOM 650 O O . GLU A 1 82 ? -11.875 -1.032 24.068 1.00 71.50 82 GLU A O 1
ATOM 655 N N . ASP A 1 83 ? -11.669 -1.617 21.915 1.00 66.75 83 ASP A N 1
ATOM 656 C CA . ASP A 1 83 ? -10.651 -0.609 21.591 1.00 66.75 83 ASP A CA 1
ATOM 657 C C . ASP A 1 83 ? -11.198 0.826 21.666 1.00 66.75 83 ASP A C 1
ATOM 659 O O . ASP A 1 83 ? -10.441 1.775 21.864 1.00 66.75 83 ASP A O 1
ATOM 663 N N . VAL A 1 84 ? -12.517 0.998 21.527 1.00 62.94 84 VAL A N 1
ATOM 664 C CA . VAL A 1 84 ? -13.190 2.307 21.552 1.00 62.94 84 VAL A CA 1
ATOM 665 C C . VAL A 1 84 ? -13.268 2.875 22.977 1.00 62.94 84 VAL A C 1
ATOM 667 O O . VAL A 1 84 ? -13.377 4.086 23.152 1.00 62.94 84 VAL A O 1
ATOM 670 N N . GLN A 1 85 ? -13.169 2.030 24.012 1.00 56.66 85 GLN A N 1
ATOM 671 C CA . GLN A 1 85 ? -13.319 2.454 25.412 1.00 56.66 85 GLN A CA 1
ATOM 672 C C . GLN A 1 85 ? -12.025 2.971 26.060 1.00 56.66 85 GLN A C 1
ATOM 674 O O . GLN A 1 85 ? -12.072 3.589 27.125 1.00 56.66 85 GLN A O 1
ATOM 679 N N . VAL A 1 86 ? -10.863 2.752 25.436 1.00 53.62 86 VAL A N 1
ATOM 680 C CA . VAL A 1 86 ? -9.565 3.165 26.000 1.00 53.62 86 VAL A CA 1
ATOM 681 C C . VAL A 1 86 ? -9.334 4.677 25.859 1.00 53.62 86 VAL A C 1
ATOM 683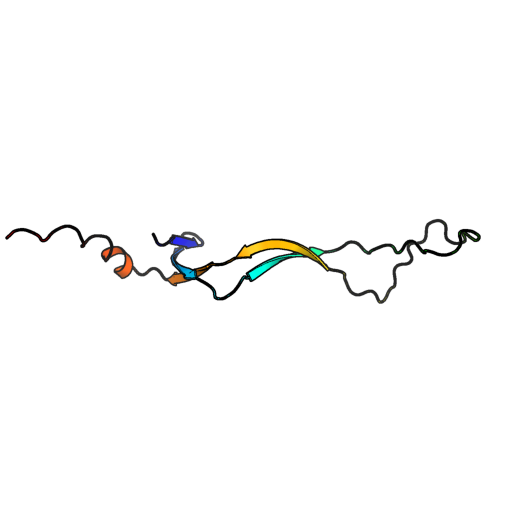 O O . VAL A 1 86 ? -8.625 5.270 26.670 1.00 53.62 86 VAL A O 1
ATOM 686 N N . GLU A 1 87 ? -9.980 5.343 24.898 1.00 53.56 87 GLU A N 1
ATOM 687 C CA . GLU A 1 87 ? -9.780 6.781 24.661 1.00 53.56 87 GLU A CA 1
ATOM 688 C C . GLU A 1 87 ? -10.557 7.697 25.632 1.00 53.56 87 GLU A C 1
ATOM 690 O O . GLU A 1 87 ? -10.267 8.890 25.698 1.00 53.56 87 GLU A O 1
ATOM 695 N N . THR A 1 88 ? -11.493 7.176 26.440 1.00 45.62 88 THR A N 1
ATOM 696 C CA . THR A 1 88 ? -12.362 8.006 27.306 1.00 45.62 88 THR A CA 1
ATOM 697 C C . THR A 1 88 ? -11.989 8.071 28.793 1.00 45.62 88 THR A C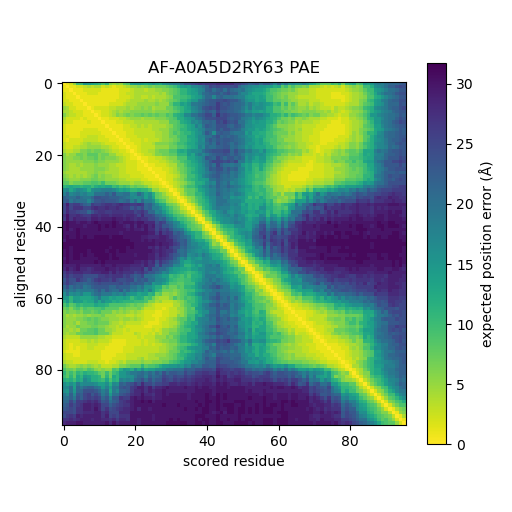 1
ATOM 699 O O . THR A 1 88 ? -12.622 8.833 29.516 1.00 45.62 88 THR A O 1
ATOM 702 N N . ASN A 1 89 ? -10.963 7.357 29.281 1.00 43.47 89 ASN A N 1
ATOM 703 C CA . ASN A 1 89 ? -10.716 7.230 30.735 1.00 43.47 89 ASN A CA 1
ATOM 704 C C . ASN A 1 89 ? -9.418 7.861 31.289 1.00 43.47 89 ASN A C 1
ATOM 706 O O . ASN A 1 89 ? -9.045 7.565 32.420 1.00 43.47 89 ASN A O 1
ATOM 710 N N . SER A 1 90 ? -8.742 8.771 30.574 1.00 45.69 90 SER A N 1
ATOM 711 C CA . SER A 1 90 ? -7.519 9.433 31.094 1.00 45.69 90 SER A CA 1
ATOM 712 C C . SER A 1 90 ? -7.699 10.881 31.586 1.00 45.69 90 SER A C 1
ATOM 714 O O . SER A 1 90 ? -6.713 11.591 31.792 1.00 45.69 90 SER A O 1
ATOM 716 N N . GLN A 1 91 ? -8.924 11.346 31.820 1.00 48.34 91 GLN A N 1
ATOM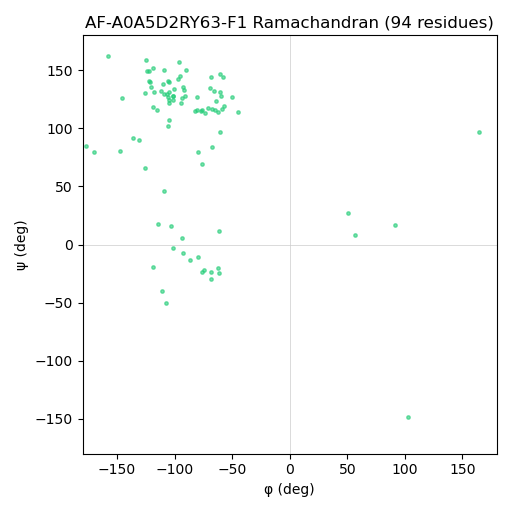 717 C CA . GLN A 1 91 ? -9.163 12.614 32.516 1.00 48.34 91 GLN A CA 1
ATOM 718 C C . GLN A 1 91 ? -10.189 12.385 33.610 1.00 48.34 91 GLN A C 1
ATOM 720 O O . GLN A 1 91 ? -11.381 12.450 33.349 1.00 48.34 91 GLN A O 1
ATOM 725 N N . ASN A 1 92 ? -9.700 12.031 34.796 1.00 45.53 92 ASN A N 1
ATOM 726 C CA . ASN A 1 92 ? -10.254 12.347 36.115 1.00 45.53 92 ASN A CA 1
ATOM 727 C C . ASN A 1 92 ? -9.577 11.407 37.105 1.00 45.53 92 ASN A C 1
ATOM 729 O O . ASN A 1 92 ? -9.978 10.257 37.199 1.00 45.53 92 ASN A O 1
ATOM 733 N N . ASN A 1 93 ? -8.521 11.878 37.775 1.00 49.72 93 A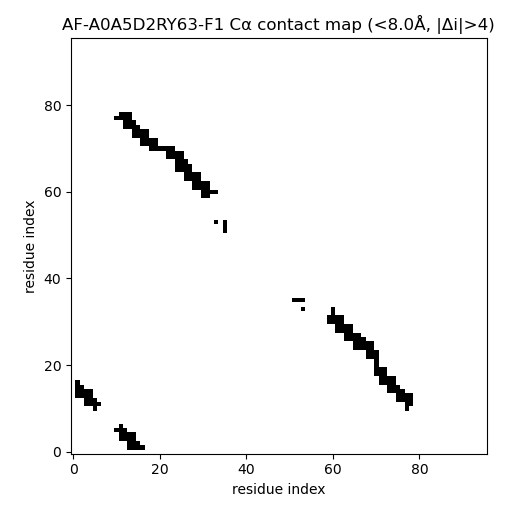SN A N 1
ATOM 734 C CA . ASN A 1 93 ? -8.211 11.546 39.170 1.00 49.72 93 ASN A CA 1
ATOM 735 C C . ASN A 1 93 ? -6.972 12.331 39.623 1.00 49.72 93 ASN A C 1
ATOM 737 O O . ASN A 1 93 ? -5.849 11.836 39.600 1.00 49.72 93 ASN A O 1
ATOM 741 N N . SER A 1 94 ? -7.202 13.566 40.066 1.00 43.06 94 SER A N 1
ATOM 742 C CA . SER A 1 94 ? -6.321 14.257 41.010 1.00 43.06 94 SER A CA 1
ATOM 743 C C . SER A 1 94 ? -7.163 15.180 41.896 1.00 43.06 94 SER A C 1
ATOM 745 O O . SER A 1 94 ? -7.278 16.376 41.637 1.00 43.06 94 SER A O 1
ATOM 747 N N . ILE A 1 95 ? -7.791 14.600 42.921 1.00 43.97 95 ILE A N 1
ATOM 748 C CA . ILE A 1 95 ? -8.166 15.306 44.151 1.00 43.97 95 ILE A CA 1
ATOM 749 C C . ILE A 1 95 ? -7.791 14.385 45.316 1.00 43.97 95 ILE A C 1
ATOM 751 O O . ILE A 1 95 ? -8.566 13.505 45.684 1.00 43.97 95 ILE A O 1
ATOM 755 N N . LEU A 1 96 ? -6.576 14.553 45.835 1.00 44.81 96 LEU A N 1
ATOM 756 C CA . LEU A 1 96 ? -6.321 14.911 47.234 1.00 44.81 96 LEU A CA 1
ATOM 757 C C . LEU A 1 96 ? -4.884 15.430 47.362 1.00 44.81 96 LEU A C 1
ATOM 759 O O . LEU A 1 96 ? -3.976 14.746 46.840 1.00 44.81 96 LEU A O 1
#

InterPro domains:
  IPR019481 Transcription factor TFIIIC, triple barrel domain [PF10419] (2-77)
  IPR042771 TFIIIC subunit GTF3C6-like [PTHR21860] (1-92)

Solvent-accessible surface area (backbone atoms only — not comparable to full-atom values): 6710 Å² total; per-residue (Å²): 138,68,56,75,50,70,49,91,89,73,47,50,29,40,28,47,81,41,82,51,93,70,73,48,77,42,66,47,80,42,86,40,77,84,83,78,78,78,77,93,59,84,88,84,72,88,82,67,89,83,66,82,86,71,65,91,83,62,71,90,50,72,40,74,45,87,71,49,76,41,51,60,46,76,50,71,44,80,58,52,81,72,66,67,60,68,79,74,72,87,81,85,88,87,88,131

Mean predicted aligned error: 15.5 Å

Foldseek 3Di:
DWDWDQDPVPFIKTKDKDFDDDKDWDKDKDFDDDDQDPDPDPPPDPPDDPDGPDDPPDDGDIDIDTDDIDGIDIDIDTDDPVNVPVVPPPPDDDDD

Radius of gyration: 28.14 Å; Cα contacts (8 Å, |Δi|>4): 100; chains: 1; bounding box: 44×29×96 Å